Protein AF-A0A5N6R240-F1 (afdb_monomer)

Foldseek 3Di:
DVVVVVVVVVVVVVVVVVVVVVVCVCVVDVDPVVVVVVVCVPPPVNCPPPPDPPPDDD

Radius of gyration: 20.78 Å; Cα contacts (8 Å, |Δi|>4): 5; chains: 1; bounding box: 37×16×66 Å

Sequence (58 aa):
MILVAVLAELMEEYTVLLARVLEHLFHSVPFPRRVRFLILHSLPFASSPRLAPVPPAY

Secondary structure (DSSP, 8-state):
-HHHHHHHHHHHHHHHHHHHHHHHHHHHTT--HHHHHHHHHHSTTT-----PPPPP--

Mean predicted aligned error: 13.33 Å

Solvent-accessible surface area (backbone atoms only — not comparable to full-atom values): 3625 Å² total; per-residue (Å²): 117,67,70,58,52,55,50,49,56,54,46,52,60,48,47,56,54,49,48,54,52,52,50,50,52,55,70,75,38,85,66,54,67,64,58,58,50,48,53,52,63,67,35,82,78,63,61,61,78,74,74,71,79,76,76,83,87,124

pLDDT: mean 78.34, std 11.56, range [58.88, 94.44]

Structure (mmCIF, N/CA/C/O backbone):
data_AF-A0A5N6R240-F1
#
_entry.id   AF-A0A5N6R240-F1
#
loop_
_atom_site.group_PDB
_atom_site.id
_atom_site.type_symbol
_atom_site.label_atom_id
_atom_site.label_alt_id
_atom_site.label_comp_id
_atom_site.label_asym_id
_atom_site.label_entity_id
_atom_site.label_seq_id
_atom_site.pdbx_PDB_ins_code
_atom_site.Cartn_x
_atom_site.Cartn_y
_atom_site.Cartn_z
_atom_site.occupancy
_atom_site.B_iso_or_equiv
_atom_site.auth_seq_id
_atom_site.auth_comp_id
_atom_site.auth_asym_id
_atom_site.auth_atom_id
_atom_site.pdbx_PDB_model_num
ATOM 1 N N . MET A 1 1 ? 17.839 -2.002 -16.343 1.00 78.31 1 MET A N 1
ATOM 2 C CA . MET A 1 1 ? 16.877 -1.136 -15.622 1.00 78.31 1 MET A CA 1
ATOM 3 C C . MET A 1 1 ? 15.516 -1.012 -16.308 1.00 78.31 1 MET A C 1
ATOM 5 O O . MET A 1 1 ? 14.570 -0.628 -15.643 1.00 78.31 1 MET A O 1
ATOM 9 N N . ILE A 1 2 ? 15.374 -1.395 -17.585 1.00 84.75 2 ILE A N 1
ATOM 10 C CA . ILE A 1 2 ? 14.107 -1.287 -18.330 1.00 84.75 2 ILE A CA 1
ATOM 11 C C . ILE A 1 2 ? 12.949 -2.113 -17.739 1.00 84.75 2 ILE A C 1
ATOM 13 O O . ILE A 1 2 ? 11.834 -1.624 -17.663 1.00 84.75 2 ILE A O 1
ATOM 17 N N . LEU A 1 3 ? 13.220 -3.323 -17.234 1.00 92.44 3 LEU A N 1
ATOM 18 C CA . LEU A 1 3 ? 12.195 -4.191 -16.638 1.00 92.44 3 LEU A CA 1
ATOM 19 C C . LEU A 1 3 ? 11.484 -3.533 -15.447 1.00 92.44 3 LEU A C 1
ATOM 21 O O . LEU A 1 3 ? 10.278 -3.670 -15.290 1.00 92.44 3 LEU A O 1
ATOM 25 N N . VAL A 1 4 ? 12.240 -2.808 -14.620 1.00 90.56 4 VAL A N 1
ATOM 26 C CA . VAL A 1 4 ? 11.703 -2.114 -13.444 1.00 90.56 4 VAL A CA 1
ATOM 27 C C . VAL A 1 4 ? 10.798 -0.962 -13.869 1.00 90.56 4 VAL A C 1
ATOM 29 O O . VAL A 1 4 ? 9.757 -0.770 -13.259 1.00 90.56 4 VAL A O 1
ATOM 32 N N . ALA A 1 5 ? 11.163 -0.235 -14.929 1.00 91.38 5 ALA A N 1
ATOM 33 C CA . ALA A 1 5 ? 10.341 0.845 -15.466 1.00 91.38 5 ALA A CA 1
ATOM 34 C C . ALA A 1 5 ? 9.008 0.317 -16.016 1.00 91.38 5 ALA A C 1
ATOM 36 O O . ALA A 1 5 ? 7.960 0.840 -15.664 1.00 91.38 5 ALA A O 1
ATOM 37 N N . VAL A 1 6 ? 9.044 -0.780 -16.778 1.00 91.75 6 VAL A N 1
ATOM 38 C CA . VAL A 1 6 ? 7.832 -1.432 -17.303 1.00 91.75 6 VAL A CA 1
ATOM 39 C C . VAL A 1 6 ? 6.947 -1.961 -16.171 1.00 91.75 6 VAL A C 1
ATOM 41 O O . VAL A 1 6 ? 5.729 -1.817 -16.209 1.00 91.75 6 VAL A O 1
ATOM 44 N N . LEU A 1 7 ? 7.547 -2.555 -15.135 1.00 92.38 7 LEU A N 1
ATOM 45 C CA . LEU A 1 7 ? 6.793 -3.004 -13.967 1.00 92.38 7 LEU A CA 1
ATOM 46 C C . LEU A 1 7 ? 6.173 -1.822 -13.212 1.00 92.38 7 LEU A C 1
ATOM 48 O O . LEU A 1 7 ? 5.035 -1.929 -12.775 1.00 92.38 7 LEU A O 1
ATOM 52 N N . ALA A 1 8 ? 6.893 -0.709 -13.061 1.00 92.88 8 ALA A N 1
ATOM 53 C CA . ALA A 1 8 ? 6.380 0.485 -12.396 1.00 92.88 8 ALA A CA 1
ATOM 54 C C . ALA A 1 8 ? 5.191 1.095 -13.153 1.00 92.88 8 ALA A C 1
ATOM 56 O O . ALA A 1 8 ? 4.178 1.393 -12.530 1.00 92.88 8 ALA A O 1
ATOM 57 N N . GLU A 1 9 ? 5.287 1.192 -14.479 1.00 89.44 9 GLU A N 1
ATOM 58 C CA . GLU A 1 9 ? 4.210 1.674 -15.353 1.00 89.44 9 GLU A CA 1
ATOM 59 C C . GLU A 1 9 ? 2.958 0.784 -15.242 1.00 89.44 9 GLU A C 1
ATOM 61 O O . GLU A 1 9 ? 1.855 1.275 -15.010 1.00 89.44 9 GLU A O 1
ATOM 66 N N . LEU A 1 10 ? 3.131 -0.543 -15.259 1.00 92.12 10 LEU A N 1
ATOM 67 C CA . LEU A 1 10 ? 2.027 -1.487 -15.053 1.00 92.12 10 LEU A CA 1
ATOM 68 C C . LEU A 1 10 ? 1.420 -1.390 -13.639 1.00 92.12 10 LEU A C 1
ATOM 70 O O . LEU A 1 10 ? 0.206 -1.517 -13.457 1.00 92.12 10 LEU A O 1
ATOM 74 N N . MET A 1 11 ? 2.260 -1.198 -12.619 1.00 93.69 11 MET A N 1
ATOM 75 C CA . MET A 1 11 ? 1.812 -1.043 -11.234 1.00 93.69 11 MET A CA 1
ATOM 76 C C . MET A 1 11 ? 1.042 0.259 -11.024 1.00 93.69 11 MET A C 1
ATOM 78 O O . MET A 1 11 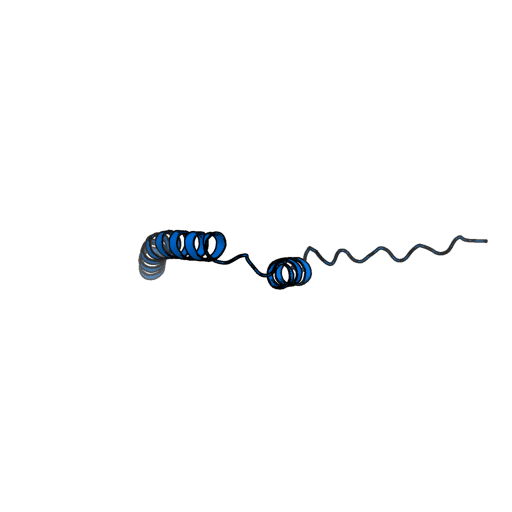? 0.102 0.270 -10.232 1.00 93.69 11 MET A O 1
ATOM 82 N N . GLU A 1 12 ? 1.383 1.337 -11.722 1.00 89.62 12 GLU A N 1
ATOM 83 C CA . GLU A 1 12 ? 0.654 2.602 -11.633 1.00 89.62 12 GLU A CA 1
ATOM 84 C C . GLU A 1 12 ? -0.806 2.429 -12.073 1.00 89.62 12 GLU A C 1
ATOM 86 O O . GLU A 1 12 ? -1.727 2.698 -11.299 1.00 89.62 12 GLU A O 1
ATOM 91 N N . GLU A 1 13 ? -1.039 1.850 -13.251 1.00 90.50 13 GLU A N 1
ATOM 92 C CA . GLU A 1 13 ? -2.399 1.598 -13.744 1.00 90.50 13 GLU A CA 1
ATOM 93 C C . GLU A 1 13 ? -3.169 0.616 -12.849 1.00 90.50 13 GLU A C 1
ATOM 95 O O . GLU A 1 13 ? -4.340 0.837 -12.510 1.00 90.50 13 GLU A O 1
ATOM 100 N N . TYR A 1 14 ? -2.500 -0.451 -12.402 1.00 92.88 14 TYR A N 1
ATOM 101 C CA . TYR A 1 14 ? -3.098 -1.439 -11.508 1.00 92.88 14 TYR A CA 1
ATOM 102 C C . TYR A 1 14 ? -3.495 -0.829 -10.157 1.00 92.88 14 TYR A C 1
ATOM 104 O O . TYR A 1 14 ? -4.590 -1.091 -9.655 1.00 92.88 14 TYR A O 1
ATOM 112 N N . THR A 1 15 ? -2.635 0.002 -9.566 1.00 92.62 15 THR A N 1
ATOM 113 C CA . THR A 1 15 ? -2.893 0.616 -8.256 1.00 92.62 15 THR A CA 1
ATOM 114 C C . THR A 1 15 ? -4.025 1.634 -8.308 1.00 92.62 15 THR A C 1
ATOM 116 O O . THR A 1 15 ? -4.794 1.709 -7.350 1.00 92.62 15 THR A O 1
ATOM 119 N N . VAL A 1 16 ? -4.212 2.346 -9.425 1.00 94.31 16 VAL A N 1
ATOM 120 C CA . VAL A 1 16 ? -5.363 3.245 -9.620 1.00 94.31 16 VAL A CA 1
ATOM 121 C C . VAL A 1 16 ? -6.678 2.465 -9.635 1.00 94.31 16 VAL A C 1
ATOM 123 O O . VAL A 1 16 ? -7.640 2.854 -8.964 1.00 94.31 16 VAL A O 1
ATOM 126 N N . LEU A 1 17 ? -6.736 1.348 -10.364 1.00 94.44 17 LEU A N 1
ATOM 127 C CA . LEU A 1 17 ? -7.921 0.486 -10.379 1.00 94.44 17 LEU A CA 1
ATOM 128 C C . LEU A 1 17 ? -8.165 -0.143 -9.006 1.00 94.44 17 LEU A C 1
ATOM 130 O O . LEU A 1 17 ? -9.289 -0.109 -8.498 1.00 94.44 17 LEU A O 1
ATOM 134 N N . LEU A 1 18 ? -7.108 -0.654 -8.377 1.00 93.69 18 LEU A N 1
ATOM 135 C CA . LEU A 1 18 ? -7.167 -1.232 -7.041 1.00 93.69 18 LEU A CA 1
ATOM 136 C C . LEU A 1 18 ? -7.671 -0.214 -6.012 1.00 93.69 18 LEU A C 1
ATOM 138 O O . LEU A 1 18 ? -8.527 -0.554 -5.198 1.00 93.69 18 LEU A O 1
ATOM 142 N N . ALA A 1 19 ? -7.202 1.033 -6.068 1.00 92.31 19 ALA A N 1
ATOM 143 C CA . ALA A 1 19 ? -7.639 2.103 -5.178 1.00 92.31 19 ALA A CA 1
ATOM 144 C C . ALA A 1 19 ? -9.140 2.374 -5.315 1.00 92.31 19 ALA A C 1
ATOM 146 O O . ALA A 1 19 ? -9.828 2.448 -4.301 1.00 92.31 19 ALA A O 1
ATOM 147 N N . ARG A 1 20 ? -9.672 2.431 -6.542 1.00 91.06 20 ARG A N 1
ATOM 148 C CA . ARG A 1 20 ? -11.117 2.620 -6.778 1.00 91.06 20 ARG A CA 1
ATOM 149 C C . ARG A 1 20 ? -11.952 1.452 -6.258 1.00 91.06 20 ARG A C 1
ATOM 151 O O . ARG A 1 20 ? -13.020 1.659 -5.688 1.00 91.06 20 ARG A O 1
ATOM 158 N N . VAL A 1 21 ? -11.471 0.222 -6.436 1.00 90.12 21 VAL A N 1
ATOM 159 C CA . VAL A 1 21 ? -12.146 -0.979 -5.918 1.00 90.12 21 VAL A CA 1
ATOM 160 C C . VAL A 1 21 ? -12.136 -0.988 -4.390 1.00 90.12 21 VAL A C 1
ATOM 162 O O . VAL A 1 21 ? -13.170 -1.241 -3.772 1.00 90.12 21 VAL A O 1
ATOM 165 N N . LEU A 1 22 ? -10.995 -0.673 -3.773 1.00 87.38 22 LEU A N 1
ATOM 166 C CA . LEU A 1 22 ? -10.870 -0.558 -2.320 1.00 87.38 22 LEU A CA 1
ATOM 167 C C . LEU A 1 22 ? -11.748 0.564 -1.771 1.00 87.38 22 LEU A C 1
ATOM 169 O O . LEU A 1 22 ? -12.434 0.367 -0.774 1.00 87.38 22 LEU A O 1
ATOM 173 N N . GLU A 1 23 ? -11.780 1.710 -2.441 1.00 87.12 23 GLU A N 1
ATOM 174 C CA . GLU A 1 23 ? -12.651 2.824 -2.093 1.00 87.12 23 GLU A CA 1
ATOM 175 C C . GLU A 1 23 ? -14.118 2.392 -2.130 1.00 87.12 23 GLU A C 1
ATOM 177 O O . GLU A 1 23 ? -14.837 2.600 -1.154 1.00 87.12 23 GLU A O 1
ATOM 182 N N . HIS A 1 24 ? -14.560 1.716 -3.192 1.00 85.62 24 HIS A N 1
ATOM 183 C CA . HIS A 1 24 ? -15.922 1.195 -3.271 1.00 85.62 24 HIS A CA 1
ATOM 184 C C . HIS A 1 24 ? -16.219 0.168 -2.170 1.00 85.62 24 HIS A C 1
ATOM 186 O O . HIS A 1 24 ? -17.290 0.205 -1.565 1.00 85.62 24 HIS A O 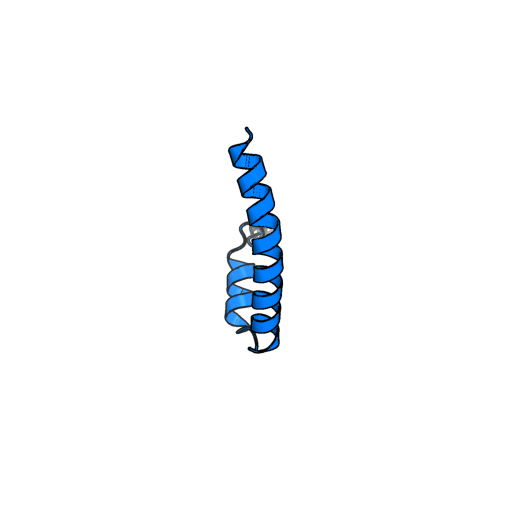1
ATOM 192 N N . LEU A 1 25 ? -15.273 -0.718 -1.855 1.00 83.00 25 LEU A N 1
ATOM 193 C CA . LEU A 1 25 ? -15.403 -1.698 -0.776 1.00 83.00 25 LEU A CA 1
ATOM 194 C C . LEU A 1 25 ? -15.521 -1.021 0.600 1.00 83.00 25 LEU A C 1
ATOM 196 O O . LEU A 1 25 ? -16.347 -1.421 1.419 1.00 83.00 25 LEU A O 1
ATOM 200 N N . PHE A 1 26 ? -14.731 0.025 0.846 1.00 76.88 26 PHE A N 1
ATOM 201 C CA . PHE A 1 26 ? -14.768 0.795 2.091 1.00 76.88 26 PHE A CA 1
ATOM 202 C C . PHE A 1 26 ? -16.026 1.657 2.226 1.00 76.88 26 PHE A C 1
ATOM 204 O O . PHE A 1 26 ? -16.476 1.891 3.347 1.00 76.88 26 PHE A O 1
ATOM 211 N N . HIS A 1 27 ? -16.594 2.123 1.112 1.00 75.75 27 HIS A N 1
ATOM 212 C CA . HIS A 1 27 ? -17.851 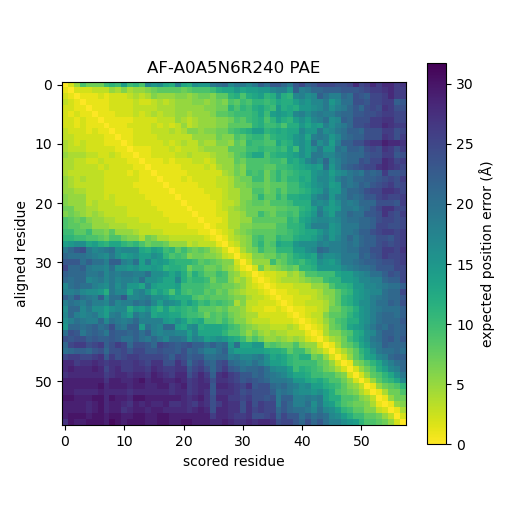2.871 1.110 1.00 75.75 27 HIS A CA 1
ATOM 213 C C . HIS A 1 27 ? -19.080 1.960 1.227 1.00 75.75 27 HIS A C 1
ATOM 215 O O . HIS A 1 27 ? -20.047 2.324 1.893 1.00 75.75 27 HIS A O 1
ATOM 221 N N . SER A 1 28 ? -19.062 0.789 0.585 1.00 72.25 28 SER A N 1
ATOM 222 C CA . SER A 1 28 ? -20.203 -0.140 0.551 1.00 72.25 28 SER A CA 1
ATOM 223 C C . SER A 1 28 ? -20.335 -0.983 1.817 1.00 72.25 28 SER A C 1
ATOM 225 O O . SER A 1 28 ? -21.449 -1.333 2.206 1.00 72.25 28 SER A O 1
ATOM 227 N N . VAL A 1 29 ? -19.225 -1.290 2.490 1.00 65.19 29 VAL A N 1
ATOM 228 C CA . VAL A 1 29 ? -19.231 -2.074 3.724 1.00 65.19 29 VAL A CA 1
ATOM 229 C C . VAL A 1 29 ? -18.783 -1.173 4.871 1.00 65.19 29 VAL A C 1
ATOM 231 O O . VAL A 1 29 ? -17.692 -0.610 4.794 1.00 65.19 29 VAL A O 1
ATOM 234 N N . PRO A 1 30 ? -19.560 -1.036 5.967 1.00 65.62 30 PRO A N 1
ATOM 235 C CA . PRO A 1 30 ? -19.092 -0.307 7.135 1.00 65.62 30 PRO A CA 1
ATOM 236 C C . PRO A 1 30 ? -17.829 -0.999 7.640 1.00 65.62 30 PRO A C 1
ATOM 238 O O . PRO A 1 30 ? -17.890 -2.094 8.205 1.00 65.62 30 PRO A O 1
ATOM 241 N N . PHE A 1 31 ? -16.677 -0.371 7.398 1.00 64.94 31 PHE A N 1
ATOM 242 C CA . PHE A 1 31 ? -15.390 -0.929 7.777 1.00 64.94 31 PHE A CA 1
ATOM 243 C C . PHE A 1 31 ? -15.454 -1.278 9.267 1.00 64.94 31 PHE A C 1
ATOM 245 O O . PHE A 1 31 ? -15.758 -0.385 10.074 1.00 64.94 31 PHE A O 1
ATOM 252 N N . PRO A 1 32 ? -15.242 -2.546 9.672 1.00 67.31 32 PRO A N 1
ATOM 253 C CA . PRO A 1 32 ? -15.422 -2.918 11.061 1.00 67.31 32 PRO A CA 1
ATOM 254 C C . PRO A 1 32 ? -14.490 -2.030 11.873 1.00 67.31 32 PRO A C 1
ATOM 256 O O . PRO A 1 32 ? -13.276 -2.065 11.681 1.00 67.31 32 PRO A O 1
ATOM 259 N N . ARG A 1 33 ? -15.036 -1.195 12.766 1.00 68.06 33 ARG A N 1
ATOM 260 C CA . ARG A 1 33 ? -14.246 -0.251 13.585 1.00 68.06 33 ARG A CA 1
ATOM 261 C C . ARG A 1 33 ? -13.053 -0.944 14.260 1.00 68.06 33 ARG A C 1
ATOM 263 O O . ARG A 1 33 ? -12.015 -0.326 14.467 1.00 68.06 33 ARG A O 1
ATOM 270 N N . ARG A 1 34 ? -13.204 -2.248 14.524 1.00 66.19 34 ARG A N 1
ATOM 271 C CA . ARG A 1 34 ? -12.174 -3.179 14.995 1.00 66.19 34 ARG A CA 1
ATOM 272 C C . ARG A 1 34 ? -10.981 -3.305 14.043 1.00 66.19 34 ARG A C 1
ATOM 274 O O . ARG A 1 34 ? -9.862 -3.209 14.512 1.00 66.19 34 ARG A O 1
ATOM 281 N N . VAL A 1 35 ? -11.186 -3.459 12.736 1.00 72.69 35 VAL A N 1
ATOM 282 C CA 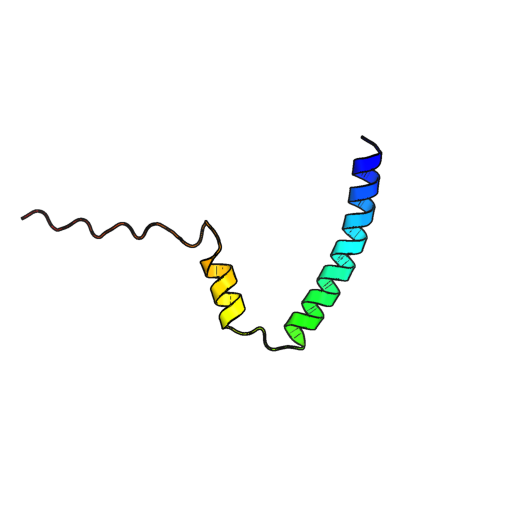. VAL A 1 35 ? -10.096 -3.548 11.746 1.00 72.69 35 VAL A CA 1
ATOM 283 C C . VAL A 1 35 ? -9.357 -2.216 11.645 1.00 72.69 35 VAL A C 1
ATOM 285 O O . VAL A 1 35 ? -8.134 -2.206 11.697 1.00 72.69 35 VAL A O 1
ATOM 288 N N . ARG A 1 36 ? -10.072 -1.080 11.611 1.00 76.81 36 ARG A N 1
ATOM 289 C CA . ARG A 1 36 ? -9.426 0.247 11.639 1.00 76.81 36 ARG A CA 1
ATOM 290 C C . ARG A 1 36 ? -8.572 0.433 12.894 1.00 76.81 36 ARG A C 1
ATOM 292 O O . ARG A 1 36 ? -7.451 0.917 12.808 1.00 76.81 36 ARG A O 1
ATOM 299 N N . PHE A 1 37 ? -9.101 0.034 14.049 1.00 76.00 37 PHE A N 1
ATOM 300 C CA . PHE A 1 37 ? -8.373 0.086 15.313 1.00 76.00 37 PHE A CA 1
ATOM 301 C C . PHE A 1 37 ? -7.152 -0.843 15.313 1.00 76.00 37 PHE A C 1
ATOM 303 O O . PHE A 1 37 ? -6.081 -0.421 15.729 1.00 76.00 37 PHE A O 1
ATOM 310 N N . LEU A 1 38 ? -7.284 -2.070 14.804 1.00 76.19 38 LEU A N 1
ATOM 311 C CA . LEU A 1 38 ? -6.184 -3.031 14.704 1.00 76.19 38 LEU A CA 1
ATOM 312 C C . LEU A 1 38 ? -5.074 -2.541 13.769 1.00 76.19 38 LEU A C 1
ATOM 314 O O . LEU A 1 38 ? -3.909 -2.632 14.140 1.00 76.19 38 LEU A O 1
ATOM 318 N N . ILE A 1 39 ? -5.424 -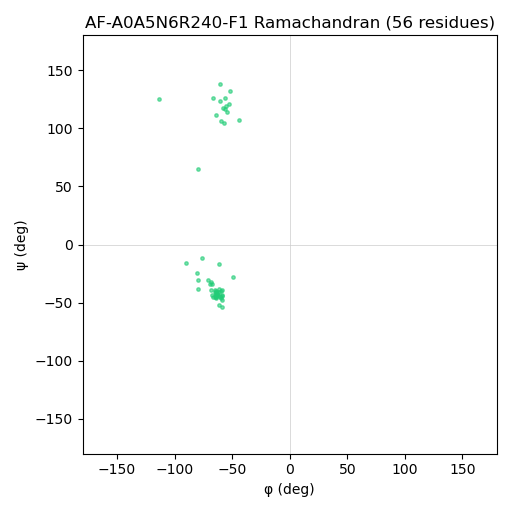1.969 12.611 1.00 79.19 39 ILE A N 1
ATOM 319 C CA . ILE A 1 39 ? -4.455 -1.369 11.684 1.00 79.19 39 ILE A CA 1
ATOM 320 C C . ILE A 1 39 ? -3.691 -0.259 12.403 1.00 79.19 39 ILE A C 1
ATOM 322 O O . ILE A 1 39 ? -2.469 -0.328 12.480 1.00 79.19 39 ILE A O 1
ATOM 326 N N . LEU A 1 40 ? -4.398 0.703 13.006 1.00 78.12 40 LEU A N 1
ATOM 327 C CA . LEU A 1 40 ? -3.770 1.809 13.734 1.00 78.12 40 LEU A CA 1
ATOM 328 C C . LEU A 1 40 ? -2.901 1.325 14.902 1.00 78.12 40 LEU A C 1
ATOM 330 O O . LEU A 1 40 ? -1.813 1.850 15.091 1.00 78.12 40 LEU A O 1
ATOM 334 N N . HIS A 1 41 ? -3.341 0.314 15.652 1.00 73.44 41 HIS A N 1
ATOM 335 C CA . HIS A 1 41 ? -2.579 -0.263 16.763 1.00 73.44 41 HIS A CA 1
ATOM 336 C C . HIS A 1 41 ? -1.332 -1.028 16.293 1.00 73.44 41 HIS A C 1
ATOM 338 O O . HIS A 1 41 ? -0.311 -1.023 16.973 1.00 73.44 41 HIS A O 1
ATOM 344 N N . SER A 1 42 ? -1.398 -1.686 15.134 1.00 75.31 42 SER A N 1
ATOM 345 C CA . SER A 1 42 ? -0.266 -2.421 14.556 1.00 75.31 42 SER A CA 1
ATOM 346 C C . SER A 1 42 ? 0.797 -1.526 13.915 1.00 75.31 42 SER A C 1
ATOM 348 O O . SER A 1 42 ? 1.878 -2.016 13.592 1.00 75.31 42 SER A O 1
ATOM 350 N N . LEU A 1 43 ? 0.517 -0.229 13.726 1.00 78.19 43 LEU A N 1
ATOM 351 C CA . LEU A 1 43 ? 1.508 0.690 13.183 1.00 78.19 43 LEU A CA 1
ATOM 352 C C . LEU A 1 43 ? 2.655 0.854 14.193 1.00 78.19 43 LEU A C 1
ATOM 354 O O . LEU A 1 43 ? 2.407 1.254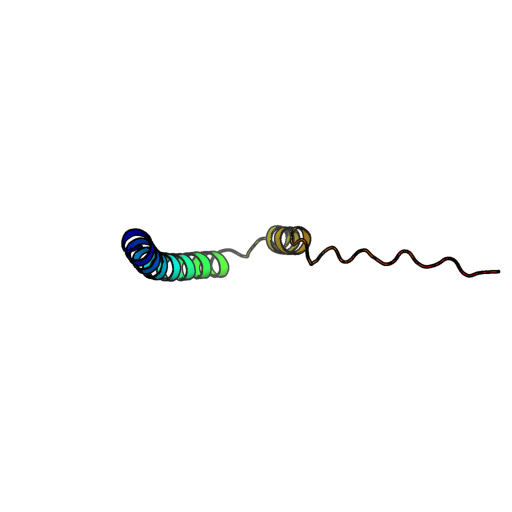 15.336 1.00 78.19 43 LEU A O 1
ATOM 358 N N . PRO A 1 44 ? 3.917 0.629 13.781 1.00 68.44 44 PRO A N 1
ATOM 359 C CA . PRO A 1 44 ? 5.072 0.713 14.678 1.00 68.44 44 PRO A CA 1
ATOM 360 C C . PRO A 1 44 ? 5.260 2.117 15.280 1.00 68.44 44 PRO A C 1
ATOM 362 O O . PRO A 1 44 ? 5.925 2.266 16.296 1.00 68.44 44 PRO A O 1
ATOM 365 N N . PHE A 1 45 ? 4.625 3.139 14.697 1.00 62.88 45 PHE A N 1
ATOM 366 C CA . PHE A 1 45 ? 4.637 4.525 15.173 1.00 62.88 45 PHE A CA 1
ATOM 367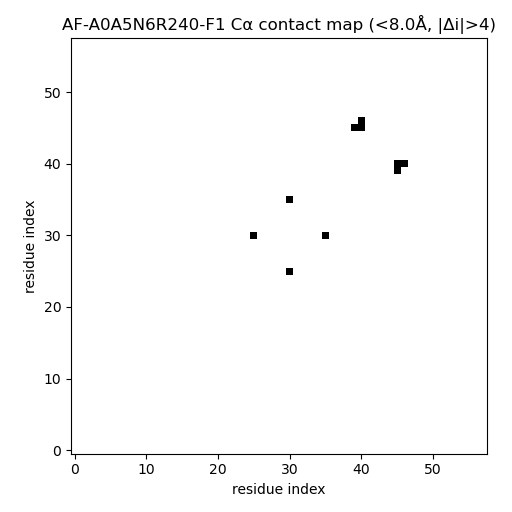 C C . PHE A 1 45 ? 3.508 4.866 16.160 1.00 62.88 45 PHE A C 1
ATOM 369 O O . PHE A 1 45 ? 3.579 5.889 16.833 1.00 62.88 45 PHE A O 1
ATOM 376 N N . ALA A 1 46 ? 2.456 4.043 16.253 1.00 58.88 46 ALA A N 1
ATOM 377 C CA . ALA A 1 46 ? 1.348 4.273 17.187 1.00 58.88 46 ALA A CA 1
ATOM 378 C C . ALA A 1 46 ? 1.685 3.806 18.610 1.00 58.88 46 ALA A C 1
ATOM 380 O O . ALA A 1 46 ? 1.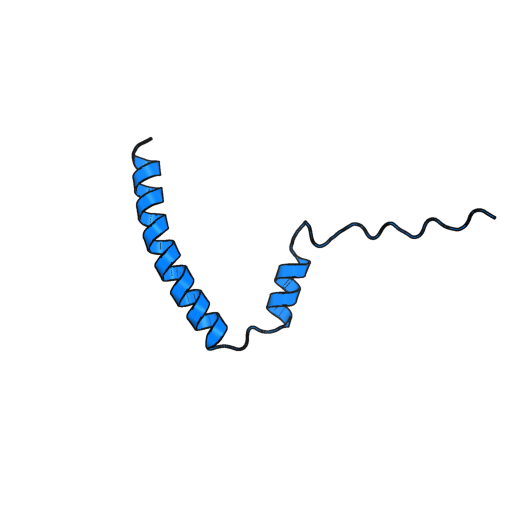154 4.331 19.590 1.00 58.88 46 ALA A O 1
ATOM 381 N N . SER A 1 47 ? 2.615 2.856 18.723 1.00 59.62 47 SER A N 1
ATOM 382 C CA . SER A 1 47 ? 3.229 2.463 19.987 1.00 59.62 47 SER A CA 1
ATOM 383 C C . SER A 1 47 ? 4.317 3.467 20.367 1.00 59.62 47 SER A C 1
ATOM 385 O O . SER A 1 47 ? 5.495 3.128 20.426 1.00 59.62 47 SER A O 1
ATOM 387 N N . SER A 1 48 ? 3.943 4.723 20.635 1.00 60.56 48 SER A N 1
ATOM 388 C CA . SER A 1 48 ? 4.820 5.562 21.453 1.00 60.56 48 SER A CA 1
ATOM 389 C C . SER A 1 48 ? 5.027 4.799 22.763 1.00 60.56 48 SER A C 1
ATOM 391 O O . SER A 1 48 ? 4.022 4.432 23.387 1.00 60.56 48 SER A O 1
ATOM 393 N N . PRO A 1 49 ? 6.271 4.541 23.211 1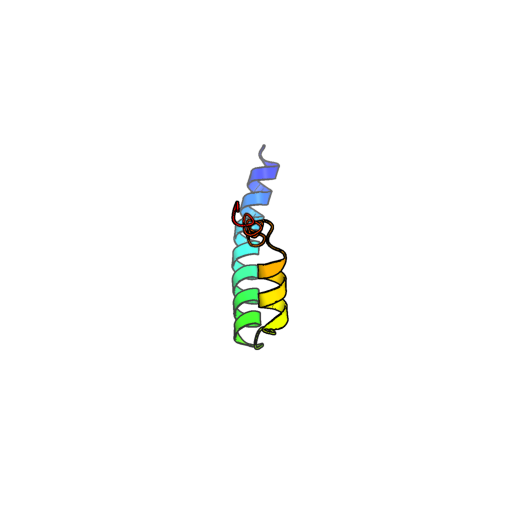.00 62.06 49 PRO A N 1
ATOM 394 C CA . PRO A 1 49 ? 6.489 4.079 24.567 1.00 62.06 49 PRO A CA 1
ATOM 395 C C . PRO A 1 49 ? 5.800 5.115 25.446 1.00 62.06 49 PRO A C 1
ATOM 397 O O . PRO A 1 49 ? 6.159 6.294 25.417 1.00 62.06 49 PRO A O 1
ATOM 400 N N . ARG A 1 50 ? 4.732 4.720 26.147 1.00 61.62 50 ARG A N 1
ATOM 401 C CA . ARG A 1 50 ? 4.222 5.531 27.245 1.00 61.62 50 ARG A CA 1
ATOM 402 C C . ARG A 1 50 ? 5.418 5.664 28.170 1.00 61.62 50 ARG A C 1
ATOM 404 O O . ARG A 1 50 ? 5.801 4.674 28.785 1.00 61.62 50 ARG A O 1
ATOM 411 N N . LEU A 1 51 ? 6.046 6.840 28.166 1.00 63.25 51 LEU A N 1
ATOM 412 C CA . LEU A 1 51 ? 7.017 7.249 29.168 1.00 63.25 51 LEU A CA 1
ATOM 413 C C . LEU A 1 51 ? 6.408 6.830 30.499 1.00 63.25 51 LEU A C 1
ATOM 415 O O . LEU A 1 51 ? 5.363 7.354 30.895 1.00 63.25 51 LEU A O 1
ATOM 419 N N . ALA A 1 52 ? 6.976 5.783 31.097 1.00 65.62 52 ALA A N 1
ATOM 420 C CA . ALA A 1 52 ? 6.562 5.332 32.407 1.00 65.62 52 ALA A CA 1
ATOM 421 C C . ALA A 1 52 ? 6.594 6.572 33.310 1.00 65.62 52 ALA A C 1
ATOM 423 O O . ALA A 1 52 ? 7.556 7.342 33.214 1.00 65.62 52 ALA A O 1
ATOM 424 N N . PRO A 1 53 ? 5.545 6.834 34.107 1.00 66.56 53 PRO A N 1
ATOM 425 C CA . PRO A 1 53 ? 5.560 7.979 34.997 1.00 66.56 53 PRO A CA 1
ATOM 426 C C . PRO A 1 53 ? 6.798 7.840 35.881 1.00 66.56 53 PRO A C 1
ATOM 428 O O . PRO A 1 53 ? 6.940 6.851 36.600 1.00 66.56 53 PRO A O 1
ATOM 431 N N . VAL A 1 54 ? 7.727 8.790 35.750 1.00 71.88 54 VAL A N 1
ATOM 432 C CA . VAL A 1 54 ? 8.890 8.886 36.628 1.00 71.88 54 VAL A CA 1
ATOM 433 C C . VAL A 1 54 ? 8.327 8.961 38.050 1.00 71.88 54 VAL A C 1
ATOM 435 O O . VAL A 1 54 ? 7.513 9.852 38.312 1.00 71.88 54 VAL A O 1
ATOM 438 N N . PRO A 1 55 ? 8.652 8.011 38.943 1.00 74.94 55 PRO A N 1
ATOM 439 C CA . PRO A 1 55 ? 8.144 8.051 40.305 1.00 74.94 55 PRO A CA 1
ATOM 440 C C . PRO A 1 55 ? 8.629 9.344 40.979 1.00 74.94 55 PRO A C 1
ATOM 442 O O . PRO A 1 55 ? 9.784 9.730 40.773 1.00 74.94 55 PRO A O 1
ATOM 445 N N . PRO A 1 56 ? 7.772 10.041 41.748 1.00 71.50 56 PRO A N 1
ATOM 446 C CA . PRO A 1 56 ? 8.182 11.251 42.443 1.00 71.50 56 PRO A CA 1
ATOM 447 C C . PRO A 1 56 ? 9.313 10.912 43.418 1.00 71.50 56 PRO A C 1
ATOM 449 O O . PRO A 1 56 ? 9.165 10.031 44.265 1.00 71.50 56 PRO A O 1
ATOM 452 N N . ALA A 1 57 ? 10.446 11.598 43.266 1.00 70.88 57 ALA A N 1
ATOM 453 C CA . ALA A 1 57 ? 11.520 11.576 44.246 1.00 70.88 57 ALA A CA 1
ATOM 454 C C . ALA A 1 57 ? 10.989 12.203 45.543 1.00 70.88 57 ALA A C 1
ATOM 456 O O . ALA A 1 57 ? 10.666 13.392 45.564 1.00 70.88 57 ALA A O 1
ATOM 457 N N . TYR A 1 58 ? 10.837 11.372 46.573 1.00 62.28 58 TYR A N 1
ATOM 458 C CA . TYR A 1 58 ? 10.734 11.815 47.961 1.00 62.28 58 TYR A CA 1
ATOM 459 C C . TYR A 1 58 ? 12.123 12.157 48.493 1.00 62.28 58 TYR A C 1
ATOM 461 O O . TYR A 1 58 ? 13.071 11.408 48.156 1.00 62.28 58 TYR A O 1
#

Organism: NCBI:txid176857